Protein AF-A0A963KQ36-F1 (afdb_monomer)

Mean predicted aligned error: 5.61 Å

Secondary structure (DSSP, 8-state):
-HHHHHHHHHHHHHHTT--SEEEEEETTEEEEEEHHHHTSS--PPPTTSHHHHHHHHTT-----

Radius of gyration: 16.6 Å; Cα contacts (8 Å, |Δi|>4): 43; chains: 1; bounding box: 34×22×39 Å

Sequence (64 aa):
ILGLAFGVAAVDLIAEGRFDRMVAWQNRQVVDVPIADACAQYQAVDPDDTLVRTARGLGICLGD

Nearest PDB structures (foldseek):
  4i4i-assembly1_C  TM=8.321E-01  e=3.624E-03  Geobacillus stearothermophilus
  3u39-assembly1_A  TM=7.703E-01  e=3.894E-03  Geobacillus stearothermophilus
  3pfk-assembly1_A  TM=7.662E-01  e=4.495E-03  Geobacillus stearothermophilus
  4i7e-assembly1_A  TM=7.689E-01  e=4.830E-03  Geobacillus stearothermophilus
  1mto-assembly2_E  TM=7.539E-01  e=9.902E-03  Geobacillus stearothermophilus

pLDDT: mean 89.7, std 3.94, range [68.75, 94.0]

Foldseek 3Di:
DVVVLQVVVVVVCVVVVNPQWHWDADPNDIDIDRVCVVPVDDDDDDCPDPVNVVCVVVVNDPPD

Solvent-accessible surface area (backbone atoms only — not comparable to full-atom values): 4126 Å² total; per-residue (Å²): 107,67,71,55,57,46,49,51,54,50,51,51,33,54,75,70,68,53,73,73,56,38,76,46,81,53,98,94,38,83,45,78,41,51,41,70,66,67,66,68,58,86,88,70,84,60,81,84,35,70,67,47,49,49,39,49,75,72,68,51,83,84,84,127

Structure (mmCIF, N/CA/C/O backbone):
data_AF-A0A963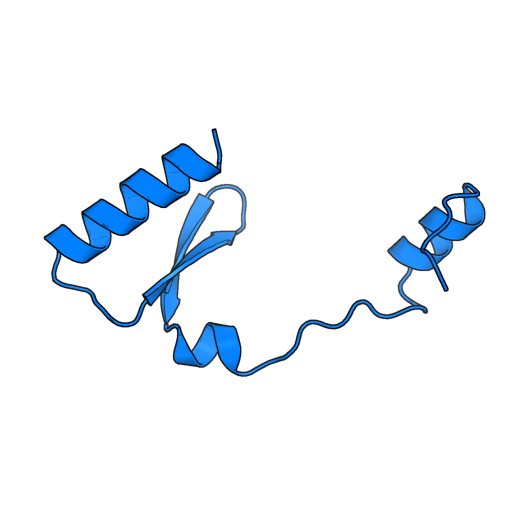KQ36-F1
#
_entry.id   AF-A0A963KQ36-F1
#
loop_
_atom_site.group_PDB
_atom_site.id
_atom_site.type_symbol
_atom_site.label_atom_id
_atom_site.label_alt_id
_atom_site.label_comp_id
_atom_site.label_asym_id
_atom_site.label_entity_id
_atom_site.label_seq_id
_atom_site.pdbx_PDB_ins_code
_atom_site.Cartn_x
_atom_site.Cartn_y
_atom_site.Cartn_z
_atom_site.occupancy
_atom_site.B_iso_or_equiv
_atom_site.auth_seq_id
_atom_site.auth_comp_id
_atom_site.auth_asym_id
_atom_site.auth_atom_id
_atom_site.pdbx_PDB_model_num
ATOM 1 N N . ILE A 1 1 ? 6.739 9.980 7.607 1.00 82.50 1 ILE A N 1
ATOM 2 C CA . ILE A 1 1 ? 5.405 10.631 7.526 1.00 82.50 1 ILE A CA 1
ATOM 3 C C . ILE A 1 1 ? 4.346 9.643 7.039 1.00 82.50 1 ILE A C 1
ATOM 5 O O . ILE A 1 1 ? 3.454 9.358 7.817 1.00 82.50 1 ILE A O 1
ATOM 9 N N . LEU A 1 2 ? 4.476 9.045 5.844 1.00 86.38 2 LEU A N 1
ATOM 10 C CA . LEU A 1 2 ? 3.531 8.024 5.340 1.00 86.38 2 LEU A CA 1
ATOM 11 C C . LEU A 1 2 ? 3.284 6.867 6.321 1.00 86.38 2 LEU A C 1
ATOM 13 O O . LEU A 1 2 ? 2.139 6.596 6.650 1.00 86.38 2 LEU A O 1
ATOM 17 N N . GLY A 1 3 ? 4.342 6.258 6.868 1.00 87.56 3 GLY A N 1
ATOM 18 C CA . GLY A 1 3 ? 4.184 5.177 7.853 1.00 87.56 3 GLY A CA 1
ATOM 19 C C . GLY A 1 3 ? 3.436 5.595 9.126 1.00 87.56 3 GLY A C 1
ATOM 20 O O . GLY A 1 3 ? 2.687 4.801 9.678 1.00 87.56 3 GLY A O 1
ATOM 21 N N . LEU A 1 4 ? 3.573 6.856 9.557 1.00 91.69 4 LEU A N 1
ATOM 22 C CA . LEU A 1 4 ? 2.819 7.388 10.698 1.00 91.69 4 LEU A CA 1
ATOM 23 C C . LEU A 1 4 ? 1.346 7.600 10.328 1.00 91.69 4 LEU A C 1
ATOM 25 O O . LEU A 1 4 ? 0.471 7.222 11.095 1.00 91.69 4 LEU A O 1
ATOM 29 N N . ALA A 1 5 ? 1.075 8.153 9.141 1.00 89.19 5 ALA A N 1
ATOM 30 C CA . ALA A 1 5 ? -0.285 8.355 8.643 1.00 89.19 5 ALA A CA 1
ATOM 31 C C . ALA A 1 5 ? -1.035 7.023 8.465 1.00 89.19 5 ALA A C 1
ATOM 33 O O . ALA A 1 5 ? -2.200 6.920 8.835 1.00 89.19 5 ALA A O 1
ATOM 34 N N . PHE A 1 6 ? -0.353 5.991 7.961 1.00 92.56 6 PHE A N 1
ATOM 35 C CA . PHE A 1 6 ? -0.915 4.644 7.872 1.00 92.56 6 PHE A CA 1
ATOM 36 C C . PHE A 1 6 ? -1.123 4.010 9.243 1.00 92.56 6 PHE A C 1
ATOM 38 O O . PHE A 1 6 ? -2.153 3.385 9.462 1.00 92.56 6 PHE A O 1
ATOM 45 N N . GLY A 1 7 ? -0.178 4.193 10.170 1.00 91.19 7 GLY A N 1
ATOM 46 C CA . GLY A 1 7 ? -0.299 3.686 11.535 1.00 91.19 7 GLY A CA 1
ATOM 47 C C . GLY A 1 7 ? -1.509 4.262 12.271 1.00 91.19 7 GLY A C 1
ATOM 48 O O . GLY A 1 7 ? -2.267 3.500 12.859 1.00 91.19 7 GLY A O 1
ATOM 49 N N . VAL A 1 8 ? -1.727 5.581 12.190 1.00 93.56 8 VAL A N 1
ATOM 50 C CA . VAL A 1 8 ? -2.900 6.241 12.794 1.00 93.56 8 VAL A CA 1
ATOM 51 C C . VAL A 1 8 ? -4.194 5.698 12.188 1.00 93.56 8 VAL A C 1
ATOM 53 O O . VAL A 1 8 ? -5.028 5.181 12.921 1.00 93.56 8 VAL A O 1
ATOM 56 N N . ALA A 1 9 ? -4.313 5.692 10.856 1.00 91.81 9 ALA A N 1
ATOM 57 C CA . ALA A 1 9 ? -5.514 5.190 10.188 1.00 91.81 9 ALA A CA 1
ATOM 58 C C . ALA A 1 9 ? -5.792 3.703 10.481 1.00 91.81 9 ALA A C 1
ATOM 60 O O . ALA A 1 9 ? -6.943 3.302 10.613 1.00 91.81 9 ALA A O 1
ATOM 61 N N . ALA A 1 10 ? -4.752 2.874 10.612 1.00 92.56 10 ALA A N 1
ATOM 62 C CA . ALA A 1 10 ? -4.914 1.467 10.970 1.00 92.56 10 ALA A CA 1
ATOM 63 C C . ALA A 1 10 ? -5.444 1.294 12.402 1.00 92.56 10 ALA A C 1
ATOM 65 O O . ALA A 1 10 ? -6.299 0.443 12.640 1.00 92.56 10 ALA A O 1
ATOM 66 N N . VAL A 1 11 ? -4.962 2.102 13.352 1.00 93.62 11 VAL A N 1
ATOM 67 C CA . VAL A 1 11 ? -5.458 2.087 14.737 1.00 93.62 11 VAL A CA 1
ATOM 68 C C . VAL A 1 11 ? -6.900 2.593 14.807 1.00 93.62 11 VAL A C 1
ATOM 70 O O . VAL A 1 11 ? -7.707 1.982 15.505 1.00 93.62 11 VAL A O 1
ATOM 73 N N . ASP A 1 12 ? -7.246 3.634 14.049 1.00 93.06 12 ASP A N 1
ATOM 74 C CA . ASP A 1 12 ? -8.614 4.162 13.976 1.00 93.06 12 ASP A CA 1
ATOM 75 C C . ASP A 1 12 ? -9.600 3.100 13.451 1.00 93.06 12 ASP A C 1
ATOM 77 O O . ASP A 1 12 ? -10.649 2.877 14.053 1.00 93.06 12 ASP A O 1
ATOM 81 N N . LEU A 1 13 ? -9.231 2.348 12.405 1.00 92.19 13 LEU A N 1
ATOM 82 C CA . LEU A 1 13 ? -10.048 1.238 11.890 1.00 92.19 13 LEU A CA 1
ATOM 83 C C . LEU A 1 13 ? -10.285 0.140 12.937 1.00 92.19 13 LEU A C 1
ATOM 85 O O . LEU A 1 13 ? -11.389 -0.399 13.033 1.00 92.19 13 LEU A O 1
ATOM 89 N N . ILE A 1 14 ? -9.267 -0.183 13.741 1.00 92.50 14 ILE A N 1
ATOM 90 C CA . ILE A 1 14 ? -9.391 -1.155 14.836 1.00 92.50 14 ILE A CA 1
ATOM 91 C C . ILE A 1 14 ? -10.316 -0.614 15.931 1.00 92.50 14 ILE A C 1
ATOM 93 O O . ILE A 1 14 ? -11.152 -1.360 16.443 1.00 92.50 14 ILE A O 1
ATOM 97 N N . ALA A 1 15 ? -10.203 0.673 16.273 1.00 94.00 15 ALA A N 1
ATOM 98 C CA . ALA A 1 15 ? -11.073 1.327 17.250 1.00 94.00 15 ALA A CA 1
ATOM 99 C C . ALA A 1 15 ? -12.54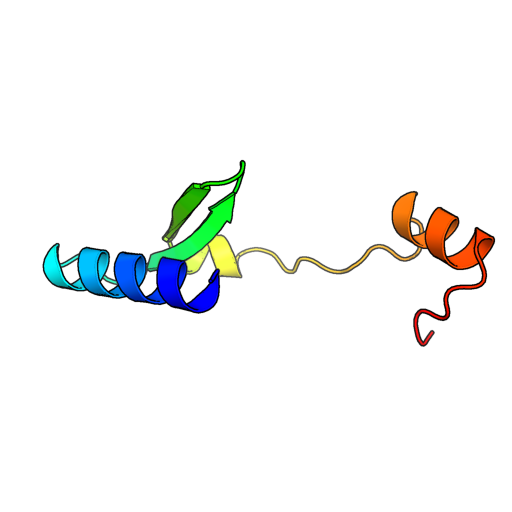5 1.359 16.791 1.00 94.00 15 ALA A C 1
ATOM 101 O O . ALA A 1 15 ? -13.448 1.216 17.613 1.00 94.00 15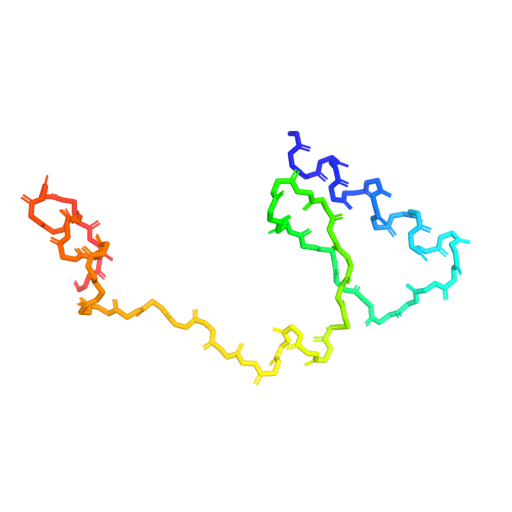 ALA A O 1
ATOM 102 N N . GLU A 1 16 ? -12.789 1.467 15.482 1.00 93.00 16 GLU A N 1
ATOM 103 C CA . GLU A 1 16 ? -14.112 1.353 14.851 1.00 93.00 16 GLU A CA 1
ATOM 104 C C . GLU A 1 16 ? -14.611 -0.103 14.717 1.00 93.00 16 GLU A C 1
ATOM 106 O O . GLU A 1 16 ? -15.730 -0.333 14.256 1.00 93.00 16 GLU A O 1
ATOM 111 N N . GLY A 1 17 ? -13.804 -1.104 15.095 1.00 91.69 17 GLY A N 1
ATOM 112 C CA . GLY A 1 17 ? -14.136 -2.528 14.963 1.00 91.69 17 GLY A CA 1
ATOM 113 C C . GLY A 1 17 ? -14.136 -3.042 13.517 1.00 91.69 17 GLY A C 1
ATOM 114 O O . GLY A 1 17 ? -14.728 -4.082 13.225 1.00 91.69 17 GLY A O 1
ATOM 115 N N . ARG A 1 18 ? -13.497 -2.317 12.594 1.00 89.75 18 ARG A N 1
ATOM 116 C CA . ARG A 1 18 ? -13.461 -2.617 11.157 1.00 89.75 18 ARG A CA 1
ATOM 117 C C . ARG A 1 18 ? -12.208 -3.419 10.810 1.00 89.75 18 ARG A C 1
ATOM 119 O O . ARG A 1 18 ? -11.185 -2.867 10.410 1.00 89.75 18 ARG A O 1
ATOM 126 N N . PHE A 1 19 ? -12.316 -4.736 10.943 1.00 89.56 19 PHE A N 1
ATOM 127 C CA . PHE A 1 19 ? -11.263 -5.697 10.597 1.00 89.56 19 PHE A CA 1
ATOM 128 C C . PHE A 1 19 ? -11.326 -6.133 9.119 1.00 89.56 19 PHE A C 1
ATOM 130 O O . PHE A 1 19 ? -12.249 -5.763 8.396 1.00 89.56 19 PHE A O 1
ATOM 137 N N . ASP A 1 20 ? -10.322 -6.897 8.669 1.00 91.00 20 ASP A N 1
ATOM 138 C CA . ASP A 1 20 ? -10.167 -7.392 7.285 1.00 91.00 20 ASP A CA 1
ATOM 139 C C . ASP A 1 20 ? -9.986 -6.294 6.222 1.00 91.00 20 ASP A C 1
ATOM 141 O O . ASP A 1 20 ? -10.395 -6.412 5.060 1.00 91.00 20 ASP A O 1
ATOM 145 N N . ARG A 1 21 ? -9.334 -5.196 6.620 1.00 92.56 21 ARG A N 1
ATOM 146 C CA . ARG A 1 21 ? -9.076 -4.031 5.767 1.00 92.56 21 ARG A CA 1
ATOM 147 C C . ARG A 1 21 ? -7.591 -3.695 5.721 1.00 92.56 21 ARG A C 1
ATOM 149 O O . ARG A 1 21 ? -6.870 -3.868 6.700 1.00 92.56 21 ARG A O 1
ATOM 156 N N . MET A 1 22 ? -7.146 -3.195 4.577 1.00 92.19 22 MET A N 1
ATOM 157 C CA . MET A 1 22 ? -5.807 -2.668 4.343 1.00 92.19 22 MET A CA 1
ATOM 158 C C . MET A 1 22 ? -5.875 -1.146 4.221 1.00 92.19 22 MET A C 1
ATOM 160 O O . MET A 1 22 ? -6.784 -0.605 3.594 1.00 92.19 22 MET A O 1
ATOM 164 N N . VAL A 1 23 ? -4.884 -0.460 4.789 1.00 93.75 23 VAL A N 1
ATOM 165 C CA . VAL A 1 23 ? -4.697 0.983 4.613 1.00 93.75 23 VAL A CA 1
ATOM 166 C C . VAL A 1 23 ? -3.819 1.236 3.387 1.00 93.75 23 VAL A C 1
ATOM 168 O O . VAL A 1 23 ? -2.735 0.665 3.274 1.00 93.75 23 VAL A O 1
ATOM 171 N N . ALA A 1 24 ? -4.267 2.104 2.484 1.00 92.00 24 ALA A N 1
ATOM 172 C CA . ALA A 1 24 ? -3.574 2.452 1.248 1.00 92.00 24 ALA A CA 1
ATOM 173 C C . ALA A 1 24 ? -3.511 3.973 1.043 1.00 92.00 24 ALA A C 1
ATOM 175 O O . ALA A 1 24 ? -4.202 4.745 1.708 1.00 92.00 24 ALA A O 1
ATOM 176 N N . TRP A 1 25 ? -2.668 4.419 0.109 1.00 91.25 25 TRP A N 1
ATOM 177 C CA . TRP A 1 25 ? -2.582 5.823 -0.295 1.00 91.25 25 TRP A CA 1
ATOM 178 C C . TRP A 1 25 ? -3.106 6.000 -1.712 1.00 91.25 25 TRP A C 1
ATOM 180 O O . TRP A 1 25 ? -2.539 5.455 -2.658 1.00 91.25 25 TRP A O 1
ATOM 190 N N . GLN A 1 26 ? -4.153 6.803 -1.871 1.00 90.44 26 GLN A N 1
ATOM 191 C CA . GLN A 1 26 ? -4.750 7.089 -3.168 1.00 90.44 26 GLN A CA 1
ATOM 192 C C . GLN A 1 26 ? -5.169 8.553 -3.230 1.00 90.44 26 GLN A C 1
ATOM 194 O O . GLN A 1 26 ? -5.677 9.104 -2.259 1.00 90.44 26 GLN A O 1
ATOM 199 N N . ASN A 1 27 ? -4.925 9.215 -4.364 1.00 90.06 27 ASN A N 1
ATOM 200 C CA . ASN A 1 27 ? -5.339 10.607 -4.590 1.00 90.06 27 ASN A CA 1
ATOM 201 C C . ASN A 1 27 ? -4.914 11.578 -3.469 1.00 90.06 27 ASN A C 1
ATOM 203 O O . ASN A 1 27 ? -5.637 12.511 -3.130 1.00 90.06 27 ASN A O 1
ATOM 207 N N . ARG A 1 28 ? -3.704 11.377 -2.921 1.00 88.12 28 ARG A N 1
ATOM 208 C CA . ARG A 1 28 ? -3.115 12.175 -1.825 1.00 88.12 28 ARG A CA 1
ATOM 209 C C . ARG A 1 28 ? -3.837 12.030 -0.477 1.00 88.12 28 ARG A C 1
ATOM 211 O O . ARG A 1 28 ? -3.725 12.915 0.369 1.00 88.12 28 ARG A O 1
ATOM 218 N N . GLN A 1 29 ? -4.555 10.930 -0.281 1.00 90.38 29 GLN A N 1
ATOM 219 C CA . GLN A 1 29 ? -5.295 10.623 0.936 1.00 90.38 29 GLN A CA 1
ATOM 220 C C . GLN A 1 29 ? -5.020 9.189 1.387 1.00 90.38 29 GLN A C 1
ATOM 222 O O . GLN A 1 29 ? -4.670 8.323 0.582 1.00 90.38 29 GLN A O 1
ATOM 227 N N . VAL A 1 30 ? -5.180 8.957 2.689 1.00 91.56 30 VAL A N 1
ATOM 228 C CA . VAL A 1 30 ? -5.191 7.613 3.263 1.00 91.56 30 VAL A CA 1
ATOM 229 C C . VAL A 1 30 ? -6.600 7.053 3.09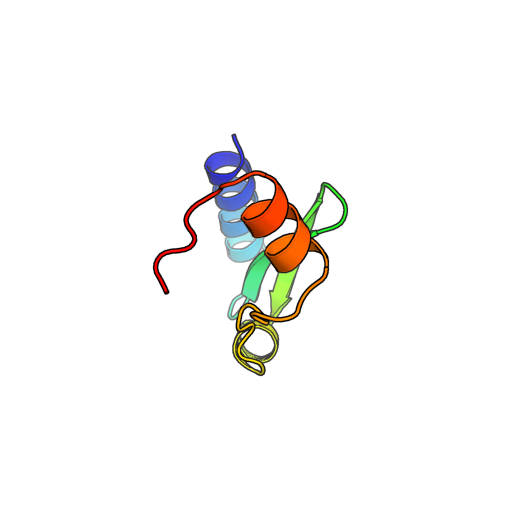9 1.00 91.56 30 VAL A C 1
ATOM 231 O O . VAL A 1 30 ? -7.563 7.691 3.517 1.00 91.56 30 VAL A O 1
ATOM 234 N N . VAL A 1 31 ? -6.711 5.890 2.470 1.00 91.88 31 VAL A N 1
ATOM 235 C CA . VAL A 1 31 ? -7.975 5.186 2.235 1.00 91.88 31 VAL A CA 1
ATOM 236 C C . VAL A 1 31 ? -7.903 3.791 2.836 1.00 91.88 31 VAL A C 1
ATOM 238 O O . VAL A 1 31 ? -6.817 3.232 2.998 1.00 91.88 31 VAL A O 1
ATOM 241 N N . ASP A 1 32 ? -9.059 3.218 3.147 1.00 91.88 32 ASP A N 1
ATOM 242 C CA . ASP A 1 32 ? -9.173 1.838 3.595 1.00 91.88 32 ASP A CA 1
ATOM 243 C C . ASP A 1 32 ? -9.867 0.987 2.520 1.00 91.88 32 ASP A C 1
ATOM 245 O O . ASP A 1 32 ? -10.892 1.374 1.958 1.00 91.88 32 ASP A O 1
ATOM 249 N N . VAL A 1 33 ? -9.299 -0.176 2.212 1.00 91.38 33 VAL A N 1
ATOM 250 C CA . VAL A 1 33 ? -9.820 -1.105 1.197 1.00 91.38 33 VAL A CA 1
ATOM 251 C C . VAL A 1 33 ? -9.958 -2.507 1.789 1.00 91.38 33 VAL A C 1
ATOM 253 O O . VAL A 1 33 ? -9.177 -2.865 2.673 1.00 91.38 33 VAL A O 1
ATOM 256 N N . PRO A 1 34 ? -10.930 -3.328 1.353 1.00 91.88 34 PRO A N 1
ATOM 257 C CA . PRO A 1 34 ? -10.989 -4.728 1.763 1.00 91.88 34 PRO A CA 1
ATOM 258 C C . PRO A 1 34 ? -9.698 -5.450 1.371 1.00 91.88 34 PRO A C 1
ATOM 260 O O . PRO A 1 34 ? -9.235 -5.326 0.235 1.00 91.88 34 PRO A O 1
ATOM 263 N N . ILE A 1 35 ? -9.118 -6.224 2.291 1.00 90.38 35 ILE A N 1
ATOM 264 C CA . ILE A 1 35 ? -7.863 -6.934 2.002 1.00 90.38 35 ILE A CA 1
ATOM 265 C C . ILE A 1 35 ? -8.035 -7.963 0.874 1.00 90.38 35 ILE A C 1
ATOM 267 O O . ILE A 1 35 ? -7.121 -8.168 0.080 1.00 90.38 35 ILE A O 1
ATOM 271 N N . ALA A 1 36 ? -9.229 -8.554 0.761 1.00 90.00 36 ALA A N 1
ATOM 272 C CA . ALA A 1 36 ? -9.576 -9.481 -0.311 1.00 90.00 36 ALA A CA 1
ATOM 273 C C . ALA A 1 36 ? -9.464 -8.828 -1.698 1.00 90.00 36 A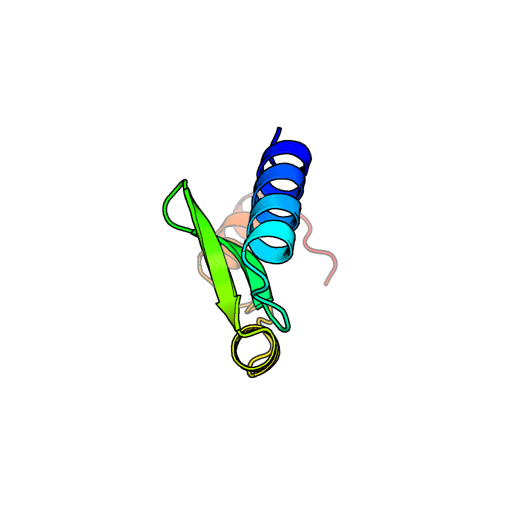LA A C 1
ATOM 275 O O . ALA A 1 36 ? -8.879 -9.422 -2.600 1.00 90.00 36 ALA A O 1
ATOM 276 N N . ASP A 1 37 ? -9.948 -7.592 -1.845 1.00 87.50 37 ASP A N 1
ATOM 277 C CA . ASP A 1 37 ? -9.877 -6.850 -3.107 1.00 87.50 37 ASP A CA 1
ATOM 278 C C . ASP A 1 37 ? -8.439 -6.408 -3.404 1.00 87.50 37 ASP A C 1
ATOM 280 O O . ASP A 1 37 ? -7.979 -6.496 -4.540 1.00 87.50 37 ASP A O 1
ATOM 284 N N . ALA A 1 38 ? -7.699 -5.987 -2.373 1.00 86.62 38 ALA A N 1
ATOM 285 C CA . ALA A 1 38 ? -6.305 -5.569 -2.510 1.00 86.62 38 ALA A CA 1
ATOM 286 C C . ALA A 1 38 ? -5.385 -6.711 -2.977 1.00 86.62 38 ALA A C 1
ATOM 288 O O . ALA A 1 38 ? -4.430 -6.475 -3.714 1.00 86.62 38 ALA A O 1
ATOM 289 N N . CYS A 1 39 ? -5.672 -7.948 -2.566 1.00 87.19 39 CYS A N 1
ATOM 290 C CA . CYS A 1 39 ? -4.919 -9.135 -2.9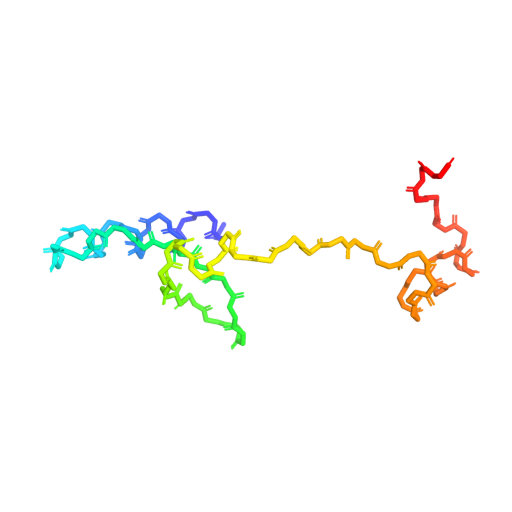69 1.00 87.19 39 CYS A CA 1
ATOM 291 C C . CYS A 1 39 ? -5.499 -9.844 -4.204 1.00 87.19 39 CYS A C 1
ATOM 293 O O . CYS A 1 39 ? -4.919 -10.832 -4.653 1.00 87.19 39 CYS A O 1
ATOM 295 N N . ALA A 1 40 ? -6.620 -9.370 -4.759 1.00 87.25 40 ALA A N 1
ATOM 296 C CA . ALA A 1 40 ? -7.287 -10.025 -5.884 1.00 87.25 40 ALA A CA 1
ATOM 297 C C . ALA A 1 40 ? -6.470 -9.965 -7.182 1.00 87.25 40 ALA A C 1
ATOM 299 O O . ALA A 1 40 ? -6.633 -10.816 -8.058 1.00 87.25 40 ALA A O 1
ATOM 300 N N . GLN A 1 41 ? -5.609 -8.957 -7.326 1.00 82.00 41 GLN A N 1
ATOM 301 C CA . GLN A 1 41 ? -4.821 -8.734 -8.532 1.00 82.00 41 GLN A CA 1
ATOM 302 C C . GLN A 1 41 ? -3.353 -8.521 -8.187 1.00 82.00 41 GLN A C 1
ATOM 304 O O . GLN A 1 41 ? -3.006 -7.797 -7.255 1.00 82.00 41 GLN A O 1
ATOM 309 N N . TYR A 1 42 ? -2.482 -9.147 -8.973 1.00 83.50 42 TYR A N 1
ATOM 310 C CA . TYR A 1 42 ? -1.052 -8.905 -8.894 1.00 83.50 42 TYR A CA 1
ATOM 311 C C . TYR A 1 42 ? -0.686 -7.721 -9.785 1.00 83.50 42 TYR A C 1
ATOM 313 O O . TYR A 1 42 ? -0.856 -7.782 -11.002 1.00 83.50 42 TYR A O 1
ATOM 321 N N . GLN A 1 43 ? -0.163 -6.656 -9.180 1.00 83.62 43 GLN A N 1
ATOM 322 C CA . GLN A 1 43 ? 0.305 -5.484 -9.911 1.00 83.62 43 GLN A CA 1
ATOM 323 C C . GLN A 1 43 ? 1.774 -5.663 -10.307 1.00 83.62 43 GLN A C 1
ATOM 325 O O . GLN A 1 43 ? 2.682 -5.185 -9.625 1.00 83.62 43 GLN A O 1
ATOM 330 N N . ALA A 1 44 ? 2.003 -6.386 -11.404 1.00 87.12 44 ALA A N 1
ATOM 331 C CA . ALA A 1 44 ? 3.321 -6.486 -12.020 1.00 87.12 44 ALA A CA 1
ATOM 332 C C . ALA A 1 44 ? 3.702 -5.159 -12.690 1.00 87.12 44 ALA A C 1
ATOM 334 O O . ALA A 1 44 ? 2.852 -4.4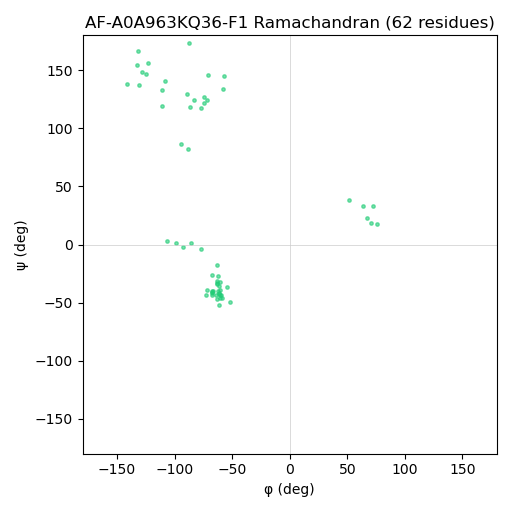78 -13.263 1.00 87.12 44 ALA A O 1
ATOM 335 N N . VAL A 1 45 ? 4.989 -4.812 -12.664 1.00 88.19 45 VAL A N 1
ATOM 336 C CA . VAL A 1 45 ? 5.506 -3.742 -13.525 1.00 88.19 45 VAL A CA 1
ATOM 337 C C . VAL A 1 45 ? 5.530 -4.266 -14.957 1.00 88.19 45 VAL A C 1
ATOM 339 O O . VAL A 1 45 ? 6.144 -5.300 -15.213 1.00 88.19 45 VAL A O 1
ATOM 342 N N . ASP A 1 46 ? 4.882 -3.557 -15.878 1.00 88.94 46 ASP A N 1
ATOM 343 C CA . ASP A 1 46 ? 4.969 -3.844 -17.309 1.00 88.94 46 ASP A CA 1
ATOM 344 C C . ASP A 1 46 ? 6.310 -3.313 -17.862 1.00 88.94 46 ASP A C 1
ATOM 346 O O . ASP A 1 46 ? 6.552 -2.101 -17.818 1.00 88.94 46 ASP A O 1
ATOM 350 N N . PRO A 1 47 ? 7.206 -4.180 -18.378 1.00 87.06 47 PRO A N 1
ATOM 351 C CA . PRO A 1 47 ? 8.486 -3.757 -18.941 1.00 87.06 47 PRO A CA 1
ATOM 352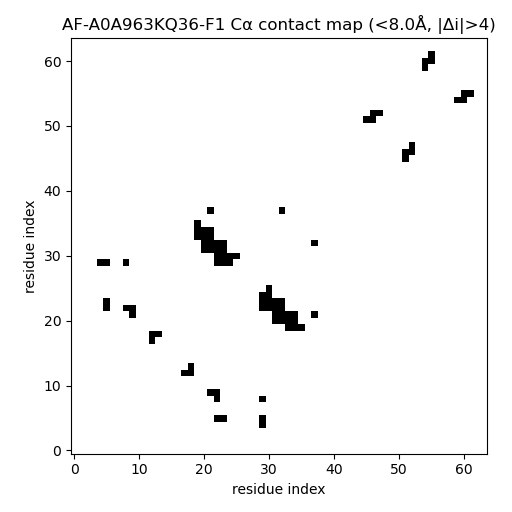 C C . PRO A 1 47 ? 8.371 -2.862 -20.183 1.00 87.06 47 PRO A C 1
ATOM 354 O O . PRO A 1 47 ? 9.361 -2.218 -20.545 1.00 87.06 47 PRO A O 1
ATOM 357 N N . ASP A 1 48 ? 7.211 -2.830 -20.841 1.00 86.94 48 ASP A N 1
ATOM 358 C CA . ASP A 1 48 ? 6.946 -2.018 -22.031 1.00 86.94 48 ASP A CA 1
ATOM 359 C C . ASP A 1 48 ? 6.194 -0.712 -21.713 1.00 86.94 48 ASP A C 1
ATOM 361 O O . ASP A 1 48 ? 5.950 0.105 -22.611 1.00 86.94 48 ASP A O 1
ATOM 365 N N . ASP A 1 49 ? 5.900 -0.456 -20.430 1.00 92.06 49 ASP A N 1
ATOM 366 C CA . ASP A 1 49 ? 5.253 0.774 -19.972 1.00 92.06 49 ASP A CA 1
ATOM 367 C C . ASP A 1 49 ? 6.061 2.017 -20.389 1.00 92.06 49 ASP A C 1
ATOM 369 O O . ASP A 1 49 ? 7.297 2.045 -20.400 1.00 92.06 49 ASP A O 1
ATOM 373 N N . THR A 1 50 ? 5.353 3.102 -20.699 1.00 92.12 50 THR A N 1
ATOM 374 C CA . THR A 1 50 ? 5.943 4.402 -21.041 1.00 92.12 50 THR A CA 1
ATOM 375 C C . THR A 1 50 ? 6.907 4.902 -19.961 1.00 92.12 50 THR A C 1
ATOM 377 O O . THR A 1 50 ? 7.948 5.480 -20.290 1.00 92.12 50 THR A O 1
ATOM 380 N N . LEU A 1 51 ? 6.614 4.655 -18.681 1.00 92.25 51 LEU A N 1
ATOM 381 C CA . LEU A 1 51 ? 7.500 5.013 -17.572 1.00 92.25 51 LEU A CA 1
ATOM 382 C C . LEU A 1 51 ? 8.787 4.187 -17.581 1.00 92.25 51 LEU A C 1
ATOM 384 O O . LEU A 1 51 ? 9.872 4.751 -17.433 1.00 92.25 51 LEU A O 1
ATOM 388 N N . VAL A 1 52 ? 8.686 2.880 -17.824 1.00 92.19 52 VAL A N 1
ATOM 389 C CA . VAL A 1 52 ? 9.847 1.988 -17.940 1.00 92.19 52 VAL A CA 1
ATOM 390 C C . VAL A 1 52 ? 10.710 2.376 -19.141 1.00 92.19 52 VAL A C 1
ATOM 392 O O . VAL A 1 52 ? 11.930 2.500 -19.023 1.00 92.19 52 VAL A O 1
ATOM 395 N N . ARG A 1 53 ? 10.088 2.669 -20.287 1.00 91.94 53 ARG A N 1
ATOM 396 C CA . ARG A 1 53 ? 10.781 3.155 -21.490 1.00 91.94 53 ARG A CA 1
ATOM 397 C C . ARG A 1 53 ? 11.489 4.485 -21.248 1.00 91.94 53 ARG A C 1
ATOM 399 O O . ARG A 1 53 ? 12.626 4.656 -21.684 1.00 91.94 53 ARG A O 1
ATOM 406 N N . THR A 1 54 ? 10.844 5.406 -20.533 1.00 91.44 54 THR A N 1
ATOM 407 C CA . THR A 1 54 ? 11.448 6.688 -20.144 1.00 91.44 54 THR A CA 1
ATOM 408 C C . THR A 1 54 ? 12.650 6.467 -19.233 1.00 91.44 54 THR A C 1
ATOM 410 O O . THR A 1 54 ? 13.715 7.023 -19.485 1.00 91.44 54 THR A O 1
ATOM 413 N N . ALA A 1 55 ? 12.514 5.614 -18.215 1.00 92.25 55 ALA A N 1
ATOM 414 C CA . ALA A 1 55 ? 13.597 5.288 -17.296 1.00 92.25 55 ALA A CA 1
ATOM 415 C C . ALA A 1 55 ? 14.808 4.692 -18.035 1.00 92.25 55 ALA A C 1
ATOM 417 O O . ALA A 1 55 ? 15.927 5.177 -17.862 1.00 92.25 55 ALA A O 1
ATOM 418 N N . ARG A 1 56 ? 14.584 3.734 -18.945 1.00 89.62 56 ARG A N 1
ATOM 419 C CA . ARG A 1 56 ? 15.645 3.173 -19.799 1.00 89.62 56 ARG A CA 1
ATOM 420 C C . ARG A 1 56 ? 16.283 4.227 -20.710 1.00 89.62 56 ARG A C 1
ATOM 422 O O . ARG A 1 56 ? 17.503 4.268 -20.825 1.00 89.62 56 ARG A O 1
ATOM 429 N N . GLY A 1 57 ? 15.485 5.109 -21.318 1.00 90.75 57 GLY A N 1
ATOM 430 C CA . GLY A 1 57 ? 15.983 6.210 -22.154 1.00 90.75 57 GLY A CA 1
ATOM 431 C C . GLY A 1 57 ? 16.853 7.219 -21.394 1.00 90.75 57 GLY A C 1
ATOM 432 O O . GLY A 1 57 ? 17.741 7.829 -21.983 1.00 90.75 57 GLY A O 1
ATOM 433 N N . LEU A 1 58 ? 16.638 7.355 -20.083 1.00 93.50 58 LEU A N 1
ATOM 434 C CA . LEU A 1 58 ? 17.460 8.162 -19.176 1.00 93.50 58 LEU A CA 1
ATOM 435 C C . LEU A 1 58 ? 18.685 7.405 -18.627 1.00 93.50 58 LEU A C 1
ATOM 437 O O . LEU A 1 58 ? 19.438 7.965 -17.832 1.00 93.50 58 LEU A O 1
ATOM 441 N N . GLY A 1 59 ? 18.895 6.147 -19.030 1.00 90.50 59 GLY A N 1
ATOM 442 C CA . GLY A 1 59 ? 19.992 5.305 -18.549 1.00 90.50 59 GLY A CA 1
ATOM 443 C C . GLY A 1 59 ? 19.783 4.738 -17.141 1.00 90.50 59 GLY A C 1
ATOM 444 O O . GLY A 1 59 ? 20.749 4.311 -16.511 1.00 90.50 59 GLY A O 1
ATOM 445 N N . ILE A 1 60 ? 18.548 4.732 -16.624 1.00 91.31 60 ILE A N 1
ATOM 446 C CA . ILE A 1 60 ? 18.220 4.116 -15.333 1.00 91.31 60 ILE A CA 1
ATOM 447 C C . ILE A 1 60 ? 18.223 2.593 -15.507 1.00 91.31 60 ILE A C 1
ATOM 449 O O . ILE A 1 60 ? 17.469 2.050 -16.313 1.00 91.31 60 ILE A O 1
ATOM 453 N N . CYS A 1 61 ? 19.066 1.905 -14.736 1.00 88.12 61 CYS A N 1
ATOM 454 C CA . CYS A 1 61 ? 19.092 0.446 -14.678 1.00 88.12 61 CYS A CA 1
ATOM 455 C C . CYS A 1 61 ? 17.891 -0.067 -13.869 1.00 88.12 61 CYS A C 1
ATOM 457 O O . CYS A 1 61 ? 17.681 0.374 -12.738 1.00 88.12 61 CYS A O 1
ATOM 459 N N . LEU A 1 62 ? 17.117 -0.989 -14.445 1.00 86.38 62 LEU A N 1
ATOM 460 C CA . LEU A 1 62 ? 15.929 -1.582 -13.817 1.00 86.38 62 LEU A CA 1
ATOM 461 C C . LEU A 1 62 ? 16.152 -3.033 -13.360 1.00 86.38 62 LEU A C 1
ATOM 463 O O . LEU A 1 62 ? 15.231 -3.634 -12.813 1.00 86.38 62 LEU A O 1
ATOM 467 N N . GLY A 1 63 ? 17.374 -3.557 -13.514 1.00 82.56 63 GLY A N 1
ATOM 468 C CA . GLY A 1 63 ? 17.764 -4.878 -13.014 1.00 82.56 63 GLY A CA 1
ATOM 469 C C . GLY A 1 63 ? 17.155 -6.051 -13.785 1.00 82.56 63 GLY A C 1
ATOM 470 O O . GLY A 1 63 ? 16.841 -7.064 -13.164 1.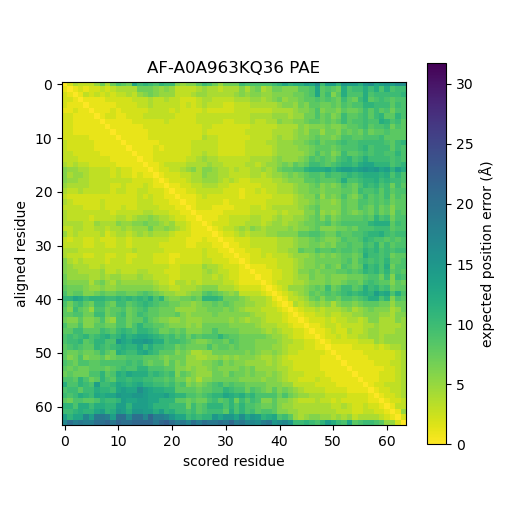00 82.56 63 GLY A O 1
ATOM 471 N N . ASP A 1 64 ? 16.961 -5.883 -15.095 1.00 68.75 64 ASP A N 1
ATOM 472 C CA . ASP A 1 64 ? 16.595 -6.938 -16.044 1.00 68.75 64 ASP A CA 1
ATOM 473 C C . ASP A 1 64 ? 17.713 -7.966 -16.297 1.00 68.75 64 ASP A C 1
ATOM 475 O O . ASP A 1 64 ? 18.909 -7.635 -16.110 1.00 68.75 64 ASP A O 1
#